Protein AF-A0A7S0GC18-F1 (afdb_monomer)

pLDDT: mean 97.62, std 1.49, range [90.0, 98.88]

Foldseek 3Di:
DVVVPAQADEAEDDFAQPVVSVHNQCQQVVVLVVLVVVLVVCVVVVHRHAYEYEDELDPVRCVRHYPLVSNLVRHPAYEYPQFCPDDPPDPDDDHRRDVVSSVVSLVSSVVSVRDPVRYHYDD

Structure (mmCIF, N/CA/C/O backbone):
data_AF-A0A7S0GC18-F1
#
_entry.id   AF-A0A7S0GC18-F1
#
loop_
_atom_site.group_PDB
_atom_site.id
_atom_site.type_symbol
_atom_site.label_atom_id
_atom_site.label_alt_id
_atom_site.label_comp_id
_atom_site.label_asym_id
_atom_site.label_entity_id
_atom_site.label_seq_id
_atom_site.pdbx_PDB_ins_code
_atom_site.Cartn_x
_atom_site.Cartn_y
_atom_site.Cartn_z
_atom_site.occupancy
_atom_site.B_iso_or_equiv
_atom_site.auth_seq_id
_atom_site.auth_comp_id
_atom_site.auth_asym_id
_atom_site.auth_atom_id
_atom_site.pdbx_PDB_model_num
ATOM 1 N N . LEU A 1 1 ? -17.876 7.803 8.013 1.00 93.62 1 LEU A N 1
ATOM 2 C CA . LEU A 1 1 ? -18.196 6.410 8.398 1.00 93.62 1 LEU A CA 1
ATOM 3 C C . LEU A 1 1 ? -19.566 6.314 9.074 1.00 93.62 1 LEU A C 1
ATOM 5 O O . LEU A 1 1 ? -20.457 5.707 8.496 1.00 93.62 1 LEU A O 1
ATOM 9 N N . ARG A 1 2 ? -19.799 7.033 10.183 1.00 94.56 2 ARG A N 1
ATOM 10 C CA . ARG A 1 2 ? -21.073 7.039 10.941 1.00 94.56 2 ARG A CA 1
ATOM 11 C C . ARG A 1 2 ? -22.352 7.320 10.141 1.00 94.56 2 ARG A C 1
ATOM 13 O O . ARG A 1 2 ? -23.325 6.609 10.313 1.00 94.56 2 ARG A O 1
ATOM 20 N N . THR A 1 3 ? -22.369 8.327 9.261 1.00 97.19 3 THR A N 1
ATOM 21 C CA . THR A 1 3 ? -23.585 8.725 8.510 1.00 97.19 3 THR A CA 1
ATOM 22 C C . THR A 1 3 ? -24.233 7.575 7.741 1.00 97.19 3 THR A C 1
ATOM 24 O O . THR A 1 3 ? -25.451 7.544 7.605 1.00 97.19 3 THR A O 1
ATOM 27 N N . TYR A 1 4 ? -23.417 6.647 7.245 1.00 97.12 4 TYR A N 1
ATOM 28 C CA . TYR A 1 4 ? -23.857 5.530 6.413 1.00 97.12 4 TYR A CA 1
ATOM 29 C C . TYR A 1 4 ? -23.609 4.171 7.076 1.00 97.12 4 TYR A C 1
ATOM 31 O O . TYR A 1 4 ? -23.723 3.155 6.404 1.00 97.12 4 TYR A O 1
ATOM 39 N N . ASN A 1 5 ? -23.287 4.150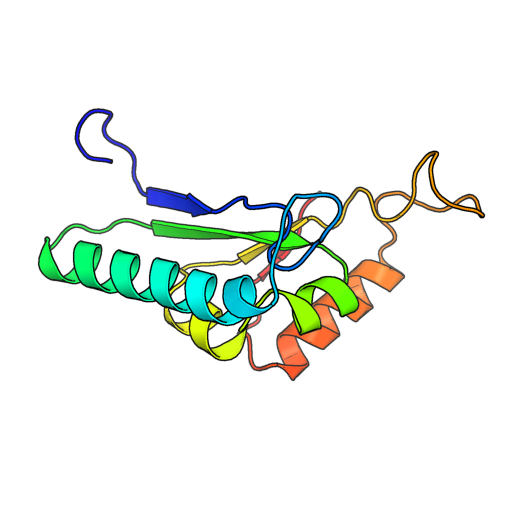 8.377 1.00 96.12 5 ASN A N 1
ATOM 40 C CA . ASN A 1 5 ? -22.989 2.934 9.139 1.00 96.12 5 ASN A CA 1
ATOM 41 C C . ASN A 1 5 ? -21.936 2.028 8.469 1.00 96.12 5 ASN A C 1
ATOM 43 O O . ASN A 1 5 ? -22.123 0.820 8.393 1.00 96.12 5 ASN A O 1
ATOM 47 N N . PHE A 1 6 ? -20.848 2.610 7.960 1.00 98.00 6 PHE A N 1
ATOM 48 C CA . PHE A 1 6 ? -19.704 1.826 7.482 1.00 98.00 6 PHE A CA 1
ATOM 49 C C . PHE A 1 6 ? -18.883 1.271 8.646 1.00 98.00 6 PHE A C 1
ATOM 51 O O . PHE A 1 6 ? -18.737 1.960 9.655 1.00 98.00 6 PHE A O 1
ATOM 58 N N . ASP A 1 7 ? -18.269 0.106 8.438 1.00 97.94 7 ASP A N 1
ATOM 59 C CA . ASP A 1 7 ? -17.377 -0.565 9.398 1.00 97.94 7 ASP A CA 1
ATOM 60 C C . ASP A 1 7 ? -15.902 -0.148 9.262 1.00 97.94 7 ASP A C 1
ATOM 62 O O . ASP A 1 7 ? -15.050 -0.563 10.042 1.00 97.94 7 ASP A O 1
ATOM 66 N N . GLY A 1 8 ? -15.570 0.680 8.274 1.00 98.00 8 GLY A N 1
ATOM 67 C CA . GLY A 1 8 ? -14.192 1.082 8.032 1.00 98.00 8 GLY A CA 1
ATOM 68 C C . GLY A 1 8 ? -14.005 1.896 6.765 1.00 98.00 8 GLY A C 1
ATOM 69 O O . GLY A 1 8 ? -14.969 2.339 6.135 1.00 98.00 8 GLY A O 1
ATOM 70 N N . ILE A 1 9 ? -12.742 2.100 6.414 1.00 98.12 9 ILE A N 1
ATOM 71 C CA . ILE A 1 9 ? -12.295 2.783 5.205 1.00 98.12 9 ILE A CA 1
ATOM 72 C C . ILE A 1 9 ? -11.184 1.969 4.539 1.00 98.12 9 ILE A C 1
ATOM 74 O O . ILE A 1 9 ? -10.267 1.504 5.209 1.00 98.12 9 ILE A O 1
ATOM 78 N N . ASP A 1 10 ? -11.261 1.839 3.219 1.00 98.81 10 ASP A N 1
ATOM 79 C CA . ASP A 1 10 ? -10.178 1.320 2.390 1.00 98.81 10 ASP A CA 1
ATOM 80 C C . ASP A 1 10 ? -9.586 2.477 1.581 1.00 98.81 10 ASP A C 1
ATOM 82 O O . ASP A 1 10 ? -10.325 3.287 1.010 1.00 98.81 10 ASP A O 1
ATOM 86 N N . PHE A 1 11 ? -8.263 2.599 1.592 1.00 98.75 11 PHE A N 1
ATOM 87 C CA . PHE A 1 11 ? -7.556 3.579 0.783 1.00 98.75 11 PHE A CA 1
ATOM 88 C C . PHE A 1 11 ? -7.114 2.962 -0.539 1.00 98.75 11 PHE A C 1
ATOM 90 O O . PHE A 1 11 ? -6.311 2.036 -0.550 1.00 98.75 11 PHE A O 1
ATOM 97 N N . ASP A 1 12 ? -7.558 3.564 -1.636 1.00 98.69 12 ASP A N 1
ATOM 98 C CA . ASP A 1 12 ? -7.263 3.106 -2.993 1.00 98.69 12 ASP A CA 1
ATOM 99 C C . ASP A 1 12 ? -6.745 4.276 -3.850 1.00 98.69 12 ASP A C 1
ATOM 101 O O . ASP A 1 12 ? -7.427 4.811 -4.725 1.00 98.69 12 ASP A O 1
ATOM 105 N N . TRP A 1 13 ? -5.558 4.786 -3.497 1.00 98.56 13 TRP A N 1
ATOM 106 C CA . TRP A 1 13 ? -4.875 5.828 -4.271 1.00 98.56 13 TRP A CA 1
ATOM 107 C C . TRP A 1 13 ? -3.835 5.189 -5.196 1.00 98.56 13 TRP A C 1
ATOM 109 O O . TRP A 1 13 ? -2.819 4.671 -4.739 1.00 98.56 13 TRP A O 1
ATOM 119 N N . GLU A 1 14 ? -4.071 5.291 -6.505 1.00 98.12 14 GLU A N 1
ATOM 120 C CA . GLU A 1 14 ? -3.213 4.745 -7.560 1.00 98.12 14 GLU A CA 1
ATOM 121 C C . GLU A 1 14 ? -2.527 5.836 -8.410 1.00 98.12 14 GLU A C 1
ATOM 123 O O . GLU A 1 14 ? -3.152 6.433 -9.289 1.00 98.12 14 GLU A O 1
ATOM 128 N N . TYR A 1 15 ? -1.242 6.138 -8.225 1.00 98.06 15 TYR A N 1
ATOM 129 C CA . TYR A 1 15 ? -0.381 5.743 -7.105 1.00 98.06 15 TYR A CA 1
ATOM 130 C C . TYR A 1 15 ? 0.323 6.997 -6.565 1.00 98.06 15 TYR A C 1
ATOM 132 O O . TYR A 1 15 ? 0.597 7.909 -7.351 1.00 98.06 15 TYR A O 1
ATOM 140 N N . PRO A 1 16 ? 0.647 7.058 -5.262 1.00 98.38 16 PRO A N 1
ATOM 141 C CA . PRO A 1 16 ? 1.509 8.100 -4.707 1.00 98.38 16 PRO A CA 1
ATOM 142 C C . PRO A 1 16 ? 2.798 8.232 -5.527 1.00 98.38 16 PRO A C 1
ATOM 144 O O . PRO A 1 16 ? 3.346 7.217 -5.962 1.00 98.38 16 PRO A O 1
ATOM 147 N N . VAL A 1 17 ? 3.300 9.458 -5.712 1.00 98.50 17 VAL A N 1
ATOM 148 C CA . VAL A 1 17 ? 4.540 9.768 -6.458 1.00 98.50 17 VAL A CA 1
ATOM 149 C C . VAL A 1 17 ? 4.447 9.559 -7.982 1.00 98.50 17 VAL A C 1
ATOM 151 O O . VAL A 1 17 ? 5.278 10.104 -8.705 1.00 98.50 17 VAL A O 1
ATOM 154 N N . ASP A 1 18 ? 3.446 8.842 -8.508 1.00 97.81 18 ASP A N 1
ATOM 155 C CA . ASP A 1 18 ? 3.322 8.559 -9.947 1.00 97.81 18 ASP A CA 1
ATOM 156 C C . ASP A 1 18 ? 2.984 9.848 -10.739 1.00 97.81 18 ASP A C 1
ATOM 158 O O . ASP A 1 18 ? 1.871 10.374 -10.618 1.00 97.81 18 ASP A O 1
ATOM 162 N N . PRO A 1 19 ? 3.909 10.386 -11.562 1.00 97.06 19 PRO A N 1
ATOM 163 C CA . PRO A 1 19 ? 3.711 11.663 -12.246 1.00 97.06 19 PRO A CA 1
ATOM 164 C C . PRO A 1 19 ? 2.603 11.609 -13.306 1.00 97.06 19 PRO A C 1
ATOM 166 O O . PRO A 1 19 ? 1.957 12.629 -13.555 1.00 97.06 19 PRO A O 1
ATOM 169 N N . ASP A 1 20 ? 2.316 10.433 -13.876 1.00 96.62 20 ASP A N 1
ATOM 170 C CA . ASP A 1 20 ? 1.206 10.248 -14.822 1.00 96.62 20 ASP A CA 1
ATOM 171 C C . ASP A 1 20 ? -0.161 10.335 -14.115 1.00 96.62 20 ASP A C 1
ATOM 173 O O . ASP A 1 20 ? -1.208 10.468 -14.754 1.00 96.62 20 ASP A O 1
ATOM 177 N N . ARG A 1 21 ? -0.150 10.294 -12.776 1.00 96.38 21 ARG A N 1
ATOM 178 C CA . ARG A 1 21 ? -1.302 10.412 -11.873 1.00 96.38 21 ARG A CA 1
ATOM 179 C C . ARG A 1 21 ? -1.248 11.690 -11.025 1.00 96.38 21 ARG A C 1
ATOM 181 O O . ARG A 1 21 ? -1.946 11.780 -10.018 1.00 96.38 21 ARG A O 1
ATOM 188 N N . CYS A 1 22 ? -0.453 12.680 -11.444 1.00 97.25 22 CYS A N 1
ATOM 189 C CA . CYS A 1 22 ? -0.230 13.944 -10.731 1.00 97.25 22 CYS A CA 1
ATOM 190 C C . CYS A 1 22 ? 0.455 13.794 -9.358 1.00 97.25 22 CYS A C 1
ATOM 192 O O . CYS A 1 22 ? 0.294 14.670 -8.507 1.00 97.25 22 CYS A O 1
ATOM 194 N N . GLY A 1 23 ? 1.199 12.709 -9.141 1.00 98.00 23 GLY A N 1
ATOM 195 C CA . GLY A 1 23 ? 1.950 12.483 -7.913 1.00 98.00 23 GLY A CA 1
ATOM 196 C C . GLY A 1 23 ? 3.206 13.352 -7.796 1.00 98.00 23 GLY A C 1
ATOM 197 O O . GLY A 1 23 ? 3.781 13.802 -8.793 1.00 98.00 23 GLY A O 1
ATOM 198 N N . VAL A 1 24 ? 3.639 13.576 -6.557 1.00 98.38 24 VAL A N 1
ATOM 199 C CA . VAL A 1 24 ? 4.859 14.308 -6.183 1.00 98.38 24 VAL A CA 1
ATOM 200 C C . VAL A 1 24 ? 5.674 13.508 -5.157 1.00 98.38 24 VAL A C 1
ATOM 202 O O . VAL A 1 24 ? 5.108 12.668 -4.459 1.00 98.38 24 VAL A O 1
ATOM 205 N N . PRO A 1 25 ? 6.999 13.725 -5.027 1.00 97.94 25 PRO A N 1
ATOM 206 C CA . PRO A 1 25 ? 7.845 12.936 -4.123 1.00 97.94 25 PRO A CA 1
ATOM 207 C C . PRO A 1 25 ? 7.377 12.910 -2.661 1.00 97.94 25 PRO A C 1
ATOM 209 O O . PRO A 1 25 ? 7.564 11.911 -1.967 1.00 97.94 25 PRO A O 1
ATOM 212 N N . GLU A 1 26 ? 6.755 13.993 -2.197 1.00 98.50 26 GLU A N 1
ATOM 213 C CA . GLU A 1 26 ? 6.236 14.133 -0.838 1.00 98.50 26 GLU A CA 1
ATOM 214 C C . GLU A 1 26 ? 5.049 13.200 -0.548 1.00 98.50 26 GLU A C 1
ATOM 216 O O . GLU A 1 26 ? 4.728 12.968 0.619 1.00 98.50 26 GLU A O 1
ATOM 221 N N . ASP A 1 27 ? 4.405 12.634 -1.575 1.00 98.75 27 ASP A N 1
ATOM 222 C CA . ASP A 1 27 ? 3.241 11.763 -1.405 1.00 98.75 27 ASP A CA 1
ATOM 223 C C . ASP A 1 27 ? 3.554 10.538 -0.546 1.00 98.75 27 ASP A C 1
ATOM 225 O O . ASP A 1 27 ? 2.707 10.134 0.247 1.00 98.75 27 ASP A O 1
ATOM 229 N N . LYS A 1 28 ? 4.767 9.972 -0.639 1.00 98.50 28 LYS A N 1
ATOM 230 C CA . LYS A 1 28 ? 5.153 8.797 0.159 1.00 98.50 28 LYS A CA 1
ATOM 231 C C . LYS A 1 28 ? 5.022 9.063 1.660 1.00 98.50 28 LYS A C 1
ATOM 233 O O . LYS A 1 28 ? 4.421 8.272 2.386 1.00 98.50 28 LYS A O 1
ATOM 238 N N . GLU A 1 29 ? 5.589 10.176 2.122 1.00 98.62 29 GLU A N 1
ATOM 239 C CA . GLU A 1 29 ? 5.541 10.570 3.533 1.00 98.62 29 GLU A CA 1
ATOM 240 C C . GLU A 1 29 ? 4.130 11.030 3.917 1.00 98.62 29 GLU A C 1
ATOM 242 O O . GLU A 1 29 ? 3.578 10.590 4.928 1.00 98.62 29 GLU A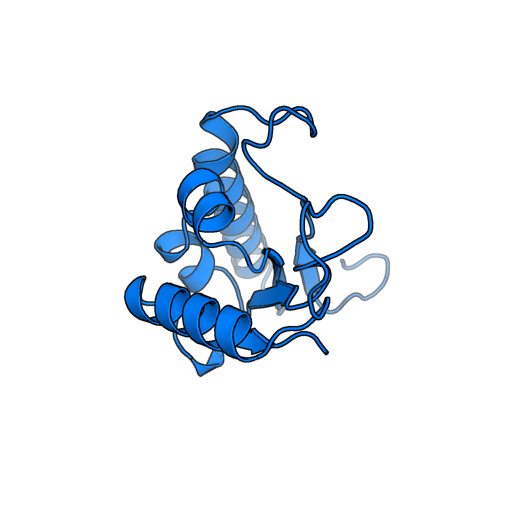 O 1
ATOM 247 N N . ASN A 1 30 ? 3.503 11.855 3.076 1.00 98.75 30 ASN A N 1
ATOM 248 C CA . ASN A 1 30 ? 2.171 12.393 3.340 1.00 98.75 30 ASN A CA 1
ATOM 249 C C . ASN A 1 30 ? 1.097 11.303 3.413 1.00 98.75 30 ASN A C 1
ATOM 251 O O . ASN A 1 30 ? 0.171 11.413 4.218 1.00 98.75 30 ASN A O 1
ATOM 255 N N . TYR A 1 31 ? 1.210 10.242 2.613 1.00 98.62 31 TYR A N 1
ATOM 256 C CA . TYR A 1 31 ? 0.253 9.146 2.640 1.00 98.62 31 TYR A CA 1
ATOM 257 C C . TYR A 1 31 ? 0.367 8.330 3.931 1.00 98.62 31 TYR A C 1
ATOM 259 O O . TYR A 1 31 ? -0.649 8.020 4.554 1.00 98.62 31 TYR A O 1
ATOM 267 N N . ALA A 1 32 ? 1.591 8.074 4.403 1.00 98.62 32 ALA A N 1
ATOM 268 C CA . ALA A 1 32 ? 1.815 7.455 5.707 1.00 98.62 32 ALA A CA 1
ATOM 269 C C . ALA A 1 32 ? 1.260 8.324 6.852 1.00 98.62 32 ALA A C 1
ATOM 271 O O . ALA A 1 32 ? 0.555 7.818 7.728 1.00 98.62 32 ALA A O 1
ATOM 272 N N . LEU A 1 33 ? 1.499 9.642 6.808 1.00 98.81 33 LEU A N 1
ATOM 273 C CA . LEU A 1 33 ? 0.957 10.598 7.781 1.00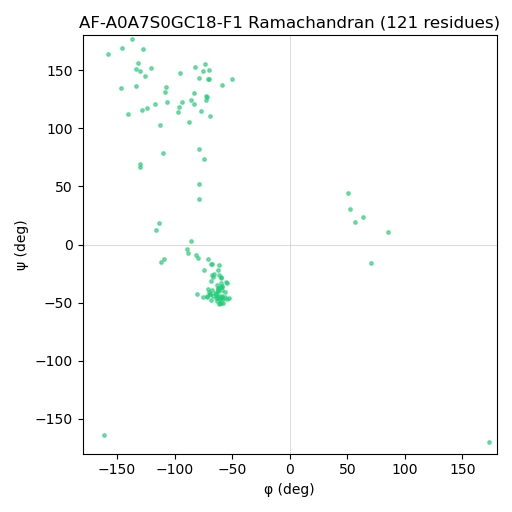 98.81 33 LEU A CA 1
ATOM 274 C C . LEU A 1 33 ? -0.576 10.645 7.762 1.00 98.81 33 LEU A C 1
ATOM 276 O O . LEU A 1 33 ? -1.197 10.710 8.823 1.00 98.81 33 LEU A O 1
ATOM 280 N N . LEU A 1 34 ? -1.201 10.578 6.582 1.00 98.75 34 LEU A N 1
ATOM 281 C CA . LEU A 1 34 ? -2.656 10.510 6.442 1.00 98.75 34 LEU A CA 1
ATOM 282 C C . LEU A 1 34 ? -3.219 9.274 7.151 1.00 98.75 34 LEU A C 1
ATOM 284 O O . LEU A 1 34 ? -4.142 9.394 7.959 1.00 98.75 34 LEU A O 1
ATOM 288 N N . VAL A 1 35 ? -2.655 8.095 6.879 1.00 98.69 35 VAL A N 1
ATOM 289 C CA . VAL A 1 35 ? -3.116 6.830 7.472 1.00 98.69 35 VAL A CA 1
ATOM 290 C C . VAL A 1 35 ? -2.898 6.825 8.987 1.00 98.69 35 VAL A C 1
ATOM 292 O O . VAL A 1 35 ? -3.801 6.451 9.738 1.00 98.69 35 VAL A O 1
ATOM 295 N N . GLN A 1 36 ? -1.754 7.327 9.459 1.00 98.75 36 GLN A N 1
ATOM 296 C CA . GLN A 1 36 ? -1.475 7.485 10.886 1.00 98.75 36 GLN A CA 1
ATOM 297 C C . GLN A 1 36 ? -2.476 8.432 11.569 1.00 98.75 36 GLN A C 1
ATOM 299 O O . GLN A 1 36 ? -3.030 8.106 12.621 1.00 98.75 36 GLN A O 1
ATOM 304 N N . ALA A 1 37 ? -2.749 9.596 10.971 1.00 98.62 37 ALA A N 1
ATOM 305 C CA . ALA A 1 37 ? -3.708 10.559 11.506 1.00 98.62 37 ALA A CA 1
ATOM 306 C C . ALA A 1 37 ? -5.127 9.971 11.571 1.00 98.62 37 ALA A C 1
ATOM 308 O O . ALA A 1 37 ? -5.850 10.197 12.545 1.00 98.62 37 ALA A O 1
ATOM 309 N N . MET A 1 38 ? -5.509 9.171 10.574 1.00 98.12 38 MET A N 1
ATOM 310 C CA . MET A 1 38 ? -6.793 8.472 10.542 1.00 98.12 38 MET A CA 1
ATOM 311 C C . MET A 1 38 ? -6.896 7.407 11.633 1.00 98.12 38 MET A C 1
ATOM 313 O O . MET A 1 38 ? -7.896 7.378 12.354 1.00 98.12 38 MET A O 1
ATOM 317 N N . ARG A 1 39 ? -5.848 6.597 11.834 1.00 98.12 39 ARG A N 1
ATOM 318 C CA . ARG A 1 39 ? -5.794 5.637 12.945 1.00 98.12 39 ARG A CA 1
ATOM 319 C C . ARG A 1 39 ? -5.921 6.341 14.293 1.00 98.12 39 ARG A C 1
ATOM 321 O O . ARG A 1 39 ? -6.729 5.927 15.123 1.00 98.12 39 ARG A O 1
ATOM 328 N N . GLN A 1 40 ? -5.200 7.443 14.491 1.00 98.12 40 GLN A N 1
ATOM 329 C CA . GLN A 1 40 ? -5.283 8.231 15.720 1.00 98.12 40 GLN A CA 1
ATOM 330 C C . GLN A 1 40 ? -6.686 8.819 15.944 1.00 98.12 40 GLN A C 1
ATOM 332 O O . GLN A 1 40 ? -7.177 8.829 17.075 1.00 98.12 40 GLN A O 1
ATOM 337 N N . ALA A 1 41 ? -7.345 9.300 14.887 1.00 97.56 41 ALA A N 1
ATOM 338 C CA . ALA A 1 41 ? -8.704 9.825 14.969 1.00 97.56 41 ALA A CA 1
ATOM 339 C C . ALA A 1 41 ? -9.717 8.741 15.375 1.00 97.56 41 ALA A C 1
ATOM 341 O O . ALA A 1 41 ? -10.552 8.996 16.245 1.00 97.56 41 ALA A O 1
ATOM 342 N N . ILE A 1 42 ? -9.609 7.534 14.807 1.00 97.12 42 ILE A N 1
ATOM 343 C CA . ILE A 1 42 ? -10.453 6.381 15.163 1.00 97.12 42 ILE A CA 1
ATOM 344 C C . ILE A 1 42 ? -10.250 6.015 16.637 1.00 97.12 42 ILE A C 1
ATOM 346 O O . ILE A 1 42 ? -11.222 6.014 17.394 1.00 97.12 42 ILE A O 1
ATOM 350 N N . VAL A 1 43 ? -8.998 5.844 17.078 1.00 95.75 43 VAL A N 1
ATOM 351 C CA . VAL A 1 43 ? -8.663 5.538 18.482 1.00 95.75 43 VAL A CA 1
ATOM 352 C C . VAL A 1 43 ? -9.238 6.589 19.440 1.00 95.75 43 VAL A C 1
ATOM 354 O O . VAL A 1 43 ? -9.869 6.245 20.438 1.00 95.75 43 VAL A O 1
ATOM 357 N N . ASN A 1 44 ? -9.093 7.878 19.121 1.00 96.94 44 ASN A N 1
ATOM 358 C CA . ASN A 1 44 ? -9.615 8.967 19.956 1.00 96.94 44 ASN A CA 1
ATOM 359 C C . ASN A 1 44 ? -11.148 9.005 20.004 1.00 96.94 44 ASN A C 1
ATOM 361 O O . ASN A 1 44 ? -11.727 9.489 20.976 1.00 96.94 44 ASN A O 1
ATOM 365 N N . SER A 1 45 ? -11.807 8.523 18.953 1.00 94.25 45 SER A N 1
ATOM 366 C CA . SER A 1 45 ? -13.264 8.490 18.865 1.00 94.25 45 SER A CA 1
ATOM 367 C C . SER A 1 45 ? -13.899 7.310 19.607 1.00 94.25 45 SER A C 1
ATOM 369 O O . SER A 1 45 ? -15.116 7.314 19.778 1.00 94.25 45 SER A O 1
ATOM 371 N N . SER A 1 46 ? -13.089 6.352 20.087 1.00 90.00 46 SER A N 1
ATOM 372 C CA . SER A 1 46 ? -13.538 5.066 20.653 1.00 90.00 46 SER A CA 1
ATOM 373 C C . SER A 1 46 ? -14.410 4.236 19.699 1.00 90.00 46 SER A C 1
ATOM 375 O O . SER A 1 46 ? -15.141 3.356 20.150 1.00 90.00 46 SER A O 1
ATOM 377 N N . ASP A 1 47 ? -14.340 4.522 18.397 1.00 93.00 47 ASP A N 1
ATOM 378 C CA . ASP A 1 47 ? -14.937 3.690 17.358 1.00 93.00 47 ASP A CA 1
ATOM 379 C C . ASP A 1 47 ? -13.987 2.528 17.023 1.00 93.00 47 ASP A C 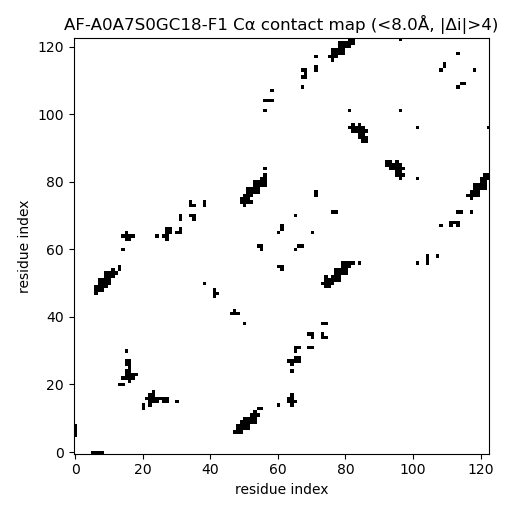1
ATOM 381 O O . ASP A 1 47 ? -12.766 2.650 17.147 1.00 93.00 47 ASP A O 1
ATOM 385 N N . ASP A 1 48 ? -14.553 1.418 16.557 1.00 94.06 48 ASP A N 1
ATOM 386 C CA . ASP A 1 48 ? -13.817 0.243 16.087 1.00 94.06 48 ASP A CA 1
ATOM 387 C C . ASP A 1 48 ? -13.975 0.138 14.568 1.00 94.06 48 ASP A C 1
ATOM 389 O O . ASP A 1 48 ? -14.852 -0.558 14.058 1.00 94.06 48 ASP A O 1
ATOM 393 N N . TYR A 1 49 ? -13.206 0.956 13.848 1.00 98.31 49 TYR A N 1
ATOM 394 C CA . TYR A 1 49 ? -13.238 1.011 12.390 1.00 98.31 49 TYR A CA 1
ATOM 395 C C . TYR A 1 49 ? -11.988 0.380 11.788 1.00 98.31 49 TYR A C 1
ATOM 397 O O . TYR A 1 49 ? -10.866 0.692 12.200 1.00 98.31 49 TYR A O 1
ATOM 405 N N . LEU A 1 50 ? -12.197 -0.432 10.751 1.00 98.44 50 LEU A N 1
ATOM 406 C CA . LEU A 1 50 ? -11.118 -0.965 9.930 1.00 98.44 50 LEU A CA 1
ATOM 407 C C . LEU A 1 50 ? -10.481 0.149 9.087 1.00 98.44 50 LEU A C 1
ATOM 409 O O . LEU A 1 50 ? -11.174 1.028 8.563 1.00 98.44 50 LEU A O 1
ATOM 413 N N . ILE A 1 51 ? -9.164 0.082 8.923 1.00 98.62 51 ILE A N 1
ATOM 414 C CA . ILE A 1 51 ? -8.407 0.834 7.926 1.00 98.62 51 ILE A CA 1
ATOM 415 C C . ILE A 1 51 ? -7.616 -0.153 7.085 1.00 98.62 51 ILE A C 1
ATOM 417 O O . ILE A 1 51 ? -6.725 -0.838 7.584 1.00 98.62 51 ILE A O 1
ATOM 421 N N . THR A 1 52 ? -7.911 -0.187 5.797 1.00 98.81 52 THR A N 1
ATOM 422 C CA . THR A 1 52 ? -7.256 -1.078 4.839 1.00 98.81 52 THR A CA 1
ATOM 423 C C . THR A 1 52 ? -6.723 -0.270 3.662 1.00 98.81 52 THR A C 1
ATOM 425 O O . THR A 1 52 ? -6.984 0.933 3.550 1.00 98.81 52 THR A O 1
ATOM 428 N N . MET A 1 53 ? -5.900 -0.890 2.821 1.00 98.88 53 MET A N 1
ATOM 429 C CA . MET A 1 53 ? -5.335 -0.217 1.655 1.00 98.88 53 MET A CA 1
ATOM 430 C C . MET A 1 53 ? -5.160 -1.182 0.492 1.00 98.88 53 MET A C 1
ATOM 432 O O . MET A 1 53 ? -4.607 -2.269 0.677 1.00 98.88 53 MET A O 1
ATOM 436 N N . ALA A 1 54 ? -5.558 -0.748 -0.698 1.00 98.88 54 ALA A N 1
ATOM 437 C CA . ALA A 1 54 ? -5.184 -1.368 -1.955 1.00 98.88 54 ALA A CA 1
ATOM 438 C C . ALA A 1 54 ? -3.806 -0.863 -2.416 1.00 98.88 54 ALA A C 1
ATOM 440 O O . ALA A 1 54 ? -3.519 0.336 -2.416 1.00 98.88 54 ALA A O 1
ATOM 441 N N . VAL A 1 55 ? -2.916 -1.789 -2.778 1.00 98.75 55 VAL A N 1
ATOM 442 C CA . VAL A 1 55 ? -1.528 -1.485 -3.174 1.00 98.75 55 VAL A CA 1
ATOM 443 C C . VAL A 1 55 ? -1.138 -2.242 -4.446 1.00 98.75 55 VAL A C 1
ATOM 445 O O . VAL A 1 55 ? -1.638 -3.346 -4.679 1.00 98.75 55 VAL A O 1
ATOM 448 N N . PRO A 1 56 ? -0.225 -1.706 -5.278 1.00 98.31 56 PRO A N 1
ATOM 449 C CA . PRO A 1 56 ? 0.147 -2.355 -6.530 1.00 98.31 56 PRO A CA 1
ATOM 450 C C . PRO A 1 56 ? 0.954 -3.632 -6.305 1.00 98.31 56 PRO A C 1
ATOM 452 O O . PRO A 1 56 ? 1.811 -3.701 -5.422 1.00 98.31 56 PRO A O 1
ATOM 455 N N . ALA A 1 57 ? 0.823 -4.587 -7.227 1.00 98.06 57 ALA A N 1
ATOM 456 C CA . ALA A 1 57 ? 1.783 -5.676 -7.383 1.00 98.06 57 ALA A CA 1
ATOM 457 C C . ALA A 1 57 ? 3.050 -5.230 -8.149 1.00 98.06 57 ALA A C 1
ATOM 459 O O . ALA A 1 57 ? 3.443 -5.839 -9.141 1.00 98.06 57 ALA A O 1
ATOM 460 N N . SER A 1 58 ? 3.699 -4.146 -7.714 1.00 97.88 58 SER A N 1
ATOM 461 C CA . SER A 1 58 ? 4.930 -3.617 -8.323 1.00 97.88 58 SER A CA 1
ATOM 462 C C . SER A 1 58 ? 5.894 -3.139 -7.246 1.00 97.88 58 SER A C 1
ATOM 464 O O . SER A 1 58 ? 5.640 -2.133 -6.588 1.00 97.88 58 SER A O 1
ATOM 466 N N . THR A 1 59 ? 7.024 -3.832 -7.089 1.00 98.00 59 THR A N 1
ATOM 467 C CA . THR A 1 59 ? 8.046 -3.480 -6.089 1.00 98.00 59 THR A CA 1
ATOM 468 C C . THR A 1 59 ? 8.585 -2.069 -6.297 1.00 98.00 59 THR A C 1
ATOM 470 O O . THR A 1 59 ? 8.760 -1.344 -5.329 1.00 98.00 59 THR A O 1
ATOM 473 N N . THR A 1 60 ? 8.732 -1.621 -7.547 1.00 97.75 60 THR A N 1
ATOM 474 C CA . THR A 1 60 ? 9.153 -0.248 -7.859 1.00 97.75 60 THR A CA 1
ATOM 475 C C . THR A 1 60 ? 8.150 0.795 -7.370 1.00 97.75 60 THR A C 1
ATOM 477 O O . THR A 1 60 ? 8.557 1.788 -6.771 1.00 97.75 60 THR A O 1
ATOM 480 N N . ARG A 1 61 ? 6.843 0.579 -7.583 1.00 98.06 61 ARG A N 1
ATOM 481 C CA . ARG A 1 61 ? 5.813 1.502 -7.076 1.00 98.06 61 ARG A CA 1
ATOM 482 C C . ARG A 1 61 ? 5.737 1.473 -5.552 1.00 98.06 61 ARG A C 1
ATOM 484 O O . ARG A 1 61 ? 5.604 2.528 -4.941 1.00 98.06 61 ARG A O 1
ATOM 491 N N . LEU A 1 62 ? 5.870 0.292 -4.946 1.00 98.44 62 LEU A N 1
ATOM 492 C CA . LEU A 1 62 ? 5.920 0.133 -3.490 1.00 98.44 62 LEU A CA 1
ATOM 493 C C . LEU A 1 62 ? 7.110 0.898 -2.890 1.00 98.44 62 LEU A C 1
ATOM 495 O O . LEU A 1 62 ? 6.912 1.728 -2.006 1.00 98.44 62 LEU A O 1
ATOM 499 N N . ASP A 1 63 ? 8.315 0.706 -3.435 1.00 97.75 63 ASP A N 1
ATOM 500 C CA . ASP A 1 63 ? 9.535 1.404 -3.011 1.00 97.75 63 ASP A CA 1
ATOM 501 C C . ASP A 1 63 ? 9.387 2.932 -3.092 1.00 97.75 63 ASP A C 1
ATOM 503 O O . ASP A 1 63 ? 9.851 3.656 -2.205 1.00 97.75 63 ASP A O 1
ATOM 507 N N . GLN A 1 64 ? 8.746 3.435 -4.148 1.00 97.81 64 GLN A N 1
ATOM 508 C CA . GLN A 1 64 ? 8.612 4.870 -4.405 1.00 97.81 64 GLN A CA 1
ATOM 509 C C . GLN A 1 64 ? 7.500 5.533 -3.592 1.00 97.81 64 GLN A C 1
ATOM 511 O O . GLN A 1 64 ? 7.720 6.624 -3.080 1.00 97.81 64 GLN A O 1
ATOM 516 N N . GLY A 1 65 ? 6.332 4.899 -3.477 1.00 98.19 65 GLY A N 1
ATOM 517 C CA . GLY A 1 65 ? 5.111 5.548 -2.992 1.00 98.19 65 GLY A CA 1
ATOM 518 C C . GLY A 1 65 ? 4.633 5.117 -1.607 1.00 98.19 65 GLY A C 1
ATOM 519 O O . GLY A 1 65 ? 3.769 5.781 -1.041 1.00 98.19 65 GLY A O 1
ATOM 520 N N . TYR A 1 66 ? 5.173 4.032 -1.040 1.00 98.62 66 TYR A N 1
ATOM 521 C CA . TYR A 1 66 ? 4.603 3.407 0.156 1.00 98.62 66 TYR A CA 1
ATOM 522 C C . TYR A 1 66 ? 5.660 3.216 1.249 1.00 98.62 66 TYR A C 1
ATOM 524 O O . TYR A 1 66 ? 6.618 2.459 1.099 1.00 98.62 66 TYR A O 1
ATOM 532 N N . ASP A 1 67 ? 5.500 3.895 2.387 1.00 98.25 67 ASP A N 1
ATOM 533 C CA . ASP A 1 67 ? 6.251 3.568 3.606 1.00 98.25 67 ASP A CA 1
ATOM 534 C C . ASP A 1 67 ? 5.610 2.351 4.287 1.00 98.25 67 ASP A C 1
ATOM 536 O O . ASP A 1 67 ? 4.796 2.477 5.199 1.00 98.25 67 ASP A O 1
ATOM 540 N N . LEU A 1 68 ? 5.949 1.151 3.808 1.00 98.06 68 LEU A N 1
ATOM 541 C CA . LEU A 1 68 ? 5.344 -0.102 4.275 1.00 98.06 68 LEU A CA 1
ATOM 542 C C . LEU A 1 68 ? 5.543 -0.364 5.776 1.00 98.06 68 LEU A C 1
ATOM 544 O O . LEU A 1 68 ? 4.689 -0.990 6.405 1.00 98.06 68 LEU A O 1
ATOM 548 N N . SER A 1 69 ? 6.626 0.146 6.366 1.00 96.62 69 SER A N 1
ATOM 549 C CA . SER A 1 69 ? 6.876 0.028 7.805 1.00 96.62 69 SER A CA 1
ATOM 550 C C . SER A 1 69 ? 5.871 0.855 8.608 1.00 96.62 69 SER A C 1
ATOM 552 O O . SER A 1 69 ? 5.247 0.341 9.535 1.00 96.62 69 SER A O 1
ATOM 554 N N . SER A 1 70 ? 5.657 2.117 8.223 1.00 97.81 70 SER A N 1
ATOM 555 C CA . SER A 1 70 ? 4.661 2.981 8.868 1.00 97.81 70 SER A CA 1
ATOM 556 C C . SER A 1 70 ? 3.227 2.528 8.571 1.00 97.81 70 SER A C 1
ATOM 558 O O . SER A 1 70 ? 2.386 2.455 9.470 1.00 97.81 70 SER A O 1
ATOM 560 N N . LEU A 1 71 ? 2.940 2.162 7.319 1.00 98.56 71 LEU A N 1
ATOM 561 C CA . LEU A 1 71 ? 1.611 1.736 6.886 1.00 98.56 71 LEU A CA 1
ATOM 562 C C . LEU A 1 71 ? 1.166 0.443 7.587 1.00 98.56 71 LEU A C 1
ATOM 564 O O . LEU A 1 71 ? 0.062 0.408 8.122 1.00 98.56 71 LEU A O 1
ATOM 568 N N . SER A 1 72 ? 2.021 -0.583 7.672 1.00 98.06 72 SER A N 1
ATOM 569 C CA . SER A 1 72 ? 1.675 -1.859 8.332 1.00 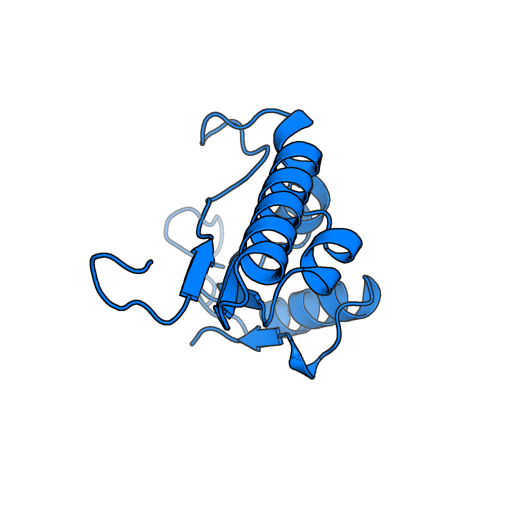98.06 72 SER A CA 1
ATOM 570 C C . SER A 1 72 ? 1.305 -1.711 9.814 1.00 98.06 72 SER A C 1
ATOM 572 O O . SER A 1 72 ? 0.479 -2.466 10.321 1.00 98.06 72 SER A O 1
ATOM 574 N N . GLN A 1 73 ? 1.846 -0.704 10.506 1.00 98.00 73 GLN A N 1
ATOM 575 C CA . GLN A 1 73 ? 1.508 -0.416 11.906 1.00 98.00 73 GLN A CA 1
ATOM 576 C C . GLN A 1 73 ? 0.129 0.231 12.080 1.00 98.00 73 GLN A C 1
ATOM 578 O O . GLN A 1 73 ? -0.428 0.201 13.177 1.00 98.00 73 GLN A O 1
ATOM 583 N N . ASN A 1 74 ? -0.403 0.860 11.030 1.00 98.56 74 ASN A N 1
ATOM 584 C CA . ASN A 1 74 ? -1.633 1.645 11.101 1.00 98.56 74 ASN A CA 1
ATOM 585 C C . ASN A 1 74 ? -2.801 1.017 10.324 1.00 98.56 74 ASN A C 1
ATOM 587 O O . ASN A 1 74 ? -3.949 1.407 10.554 1.00 98.56 74 ASN A O 1
ATOM 591 N N . LEU A 1 75 ? -2.532 0.053 9.443 1.00 98.62 75 LEU A N 1
ATOM 592 C CA . LEU A 1 75 ? -3.526 -0.701 8.681 1.00 98.62 75 LEU A CA 1
ATOM 593 C C . LEU A 1 75 ? -3.880 -2.022 9.375 1.00 98.62 75 LEU A C 1
ATOM 595 O O . LEU A 1 75 ? -3.031 -2.656 9.996 1.00 98.62 75 LEU A O 1
ATOM 599 N N . ASP A 1 76 ? -5.130 -2.452 9.228 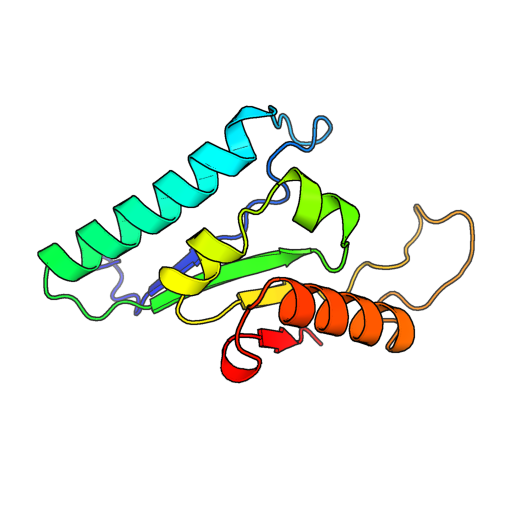1.00 98.62 76 ASP A N 1
ATOM 600 C CA . ASP A 1 76 ? -5.580 -3.776 9.661 1.00 98.62 76 ASP A CA 1
ATOM 601 C C . ASP A 1 76 ? -5.080 -4.860 8.698 1.00 98.62 76 ASP A C 1
ATOM 603 O O . ASP A 1 76 ? -4.550 -5.882 9.130 1.00 98.62 76 ASP A O 1
ATOM 607 N N . TYR A 1 77 ? -5.199 -4.617 7.391 1.00 98.56 77 TYR A N 1
ATOM 608 C CA . TYR A 1 77 ? -4.631 -5.460 6.341 1.00 98.56 77 TYR A CA 1
ATOM 609 C C . TYR A 1 77 ? -4.460 -4.691 5.023 1.00 98.56 77 TYR A C 1
ATOM 611 O O . TYR A 1 77 ? -5.014 -3.607 4.820 1.00 98.56 77 TYR A O 1
ATOM 619 N N . ILE A 1 78 ? -3.661 -5.268 4.130 1.00 98.81 78 ILE A N 1
ATOM 620 C CA . ILE A 1 78 ? -3.251 -4.719 2.841 1.00 98.81 78 ILE A CA 1
ATOM 621 C C . ILE A 1 78 ? -3.787 -5.628 1.734 1.00 98.81 78 ILE A C 1
ATOM 623 O O . ILE A 1 78 ? -3.439 -6.807 1.660 1.00 98.81 78 ILE A O 1
ATOM 627 N N . ASN A 1 79 ? -4.604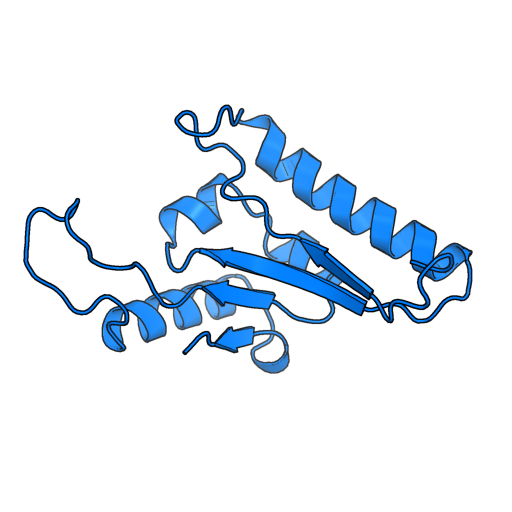 -5.061 0.852 1.00 98.81 79 ASN A N 1
ATOM 628 C CA . ASN A 1 79 ? -5.123 -5.714 -0.341 1.00 98.81 79 ASN A CA 1
ATOM 629 C C . ASN A 1 79 ? -4.123 -5.515 -1.487 1.00 98.81 79 ASN A C 1
ATOM 631 O O . ASN A 1 79 ? -4.002 -4.428 -2.046 1.00 98.81 79 ASN A O 1
ATOM 635 N N . ILE A 1 80 ? -3.375 -6.554 -1.848 1.00 98.69 80 ILE A N 1
ATOM 636 C CA . ILE A 1 80 ? -2.420 -6.465 -2.953 1.00 98.69 80 ILE A CA 1
ATOM 637 C C . ILE A 1 80 ? -3.179 -6.701 -4.256 1.00 98.69 80 ILE A C 1
ATOM 639 O O . ILE A 1 80 ? -3.756 -7.770 -4.466 1.00 98.69 80 ILE A O 1
ATOM 643 N N . MET A 1 81 ? -3.141 -5.715 -5.148 1.00 98.69 81 MET A N 1
ATOM 644 C CA . MET A 1 81 ? -3.733 -5.774 -6.481 1.00 98.69 81 MET A CA 1
ATOM 645 C C . MET A 1 81 ? -2.877 -6.656 -7.395 1.00 98.69 81 MET A C 1
ATOM 647 O O . MET A 1 81 ? -2.120 -6.183 -8.239 1.00 98.69 81 MET A O 1
ATOM 651 N N . THR A 1 82 ? -2.946 -7.969 -7.177 1.00 98.50 82 THR A N 1
ATOM 652 C CA . THR A 1 82 ? -2.207 -9.026 -7.891 1.00 98.50 82 THR A CA 1
ATOM 653 C C . THR A 1 82 ? -2.817 -9.361 -9.257 1.00 98.50 82 THR A C 1
ATOM 655 O O . THR A 1 82 ? -2.869 -10.516 -9.685 1.00 98.50 82 THR A O 1
ATOM 658 N N . TYR A 1 83 ? -3.265 -8.320 -9.947 1.00 98.31 83 TYR A N 1
ATOM 659 C CA . TYR A 1 83 ? -3.824 -8.309 -11.291 1.00 98.31 83 TYR A CA 1
ATOM 660 C C . TYR A 1 83 ? -3.249 -7.111 -12.065 1.00 98.31 83 TYR A C 1
ATOM 662 O O . TYR A 1 83 ? -2.440 -6.354 -11.532 1.00 98.31 83 TYR A O 1
ATOM 670 N N . ASP A 1 84 ? -3.599 -6.980 -13.346 1.00 97.56 84 ASP A N 1
ATOM 671 C CA . ASP A 1 84 ? -3.076 -5.954 -14.261 1.00 97.56 84 ASP A CA 1
ATOM 672 C C . ASP A 1 84 ? -1.536 -5.889 -14.324 1.00 97.56 84 ASP A C 1
ATOM 674 O O . ASP A 1 84 ? -0.935 -4.854 -14.608 1.00 97.56 84 ASP A O 1
ATOM 678 N N . ILE A 1 85 ? -0.877 -7.033 -14.111 1.00 97.06 85 ILE A N 1
ATOM 679 C CA . ILE A 1 85 ? 0.585 -7.166 -14.221 1.00 97.06 85 ILE A CA 1
ATOM 680 C C . ILE A 1 85 ? 1.015 -7.046 -15.692 1.00 97.06 85 ILE A C 1
ATOM 682 O O . ILE A 1 85 ? 1.986 -6.366 -16.019 1.00 97.06 85 ILE A O 1
ATOM 686 N N . TYR A 1 86 ? 0.257 -7.688 -16.583 1.00 97.12 86 TYR A N 1
ATOM 687 C CA . TYR A 1 86 ? 0.406 -7.605 -18.034 1.00 97.12 86 TYR A CA 1
ATOM 688 C C . TYR A 1 86 ? -0.925 -7.203 -18.668 1.00 97.12 86 TYR A C 1
ATOM 690 O O . TYR A 1 86 ? -1.988 -7.641 -18.223 1.00 97.12 86 TYR A O 1
ATOM 698 N N . GLY A 1 87 ? -0.865 -6.415 -19.738 1.00 96.50 87 GLY A N 1
ATOM 699 C CA . GLY A 1 87 ? -2.040 -5.937 -20.462 1.00 96.50 87 GLY A CA 1
ATOM 700 C C . GLY A 1 87 ? -1.692 -5.452 -21.864 1.00 96.50 87 GLY A C 1
ATOM 701 O O . GLY A 1 87 ? -0.613 -5.732 -22.381 1.00 96.50 87 GLY A O 1
ATOM 702 N N . TYR A 1 88 ? -2.595 -4.697 -22.498 1.00 96.81 88 TYR A N 1
ATOM 703 C CA . TYR A 1 88 ? -2.363 -4.187 -23.860 1.00 96.81 88 TYR A CA 1
ATOM 704 C C . TYR A 1 88 ? -1.154 -3.236 -23.949 1.00 96.81 88 TYR A C 1
ATOM 706 O O . TYR A 1 88 ? -0.621 -3.016 -25.034 1.00 96.81 88 TYR A O 1
ATOM 714 N N . TRP A 1 89 ? -0.764 -2.642 -22.818 1.00 95.19 89 TRP A N 1
ATOM 715 C CA . TRP A 1 89 ? 0.366 -1.724 -22.682 1.00 95.19 89 TRP A CA 1
ATOM 716 C C . TRP A 1 89 ? 1.722 -2.436 -22.591 1.00 95.19 89 TRP A C 1
ATOM 718 O O . TRP A 1 89 ? 2.755 -1.775 -22.651 1.00 95.19 89 TRP A O 1
ATOM 728 N N . SER A 1 90 ? 1.738 -3.757 -22.409 1.00 96.25 90 SER A N 1
ATOM 729 C CA . SER A 1 90 ? 2.965 -4.539 -22.259 1.00 96.25 90 SER A CA 1
ATOM 730 C C . SER A 1 90 ? 3.632 -4.808 -23.611 1.00 96.25 90 SER A C 1
ATOM 732 O O . SER A 1 90 ? 2.958 -5.061 -24.607 1.00 96.25 90 SER A O 1
ATOM 734 N N . GLU A 1 91 ? 4.968 -4.804 -23.641 1.00 96.50 91 GLU A N 1
ATOM 735 C CA . GLU A 1 91 ? 5.744 -5.145 -24.847 1.00 96.50 91 GLU A CA 1
ATOM 736 C C . GLU A 1 91 ? 5.624 -6.630 -25.225 1.00 96.50 91 GLU A C 1
ATOM 738 O O . GLU A 1 91 ? 5.662 -6.987 -26.403 1.00 96.50 91 GLU A O 1
ATOM 743 N N . GLU A 1 92 ? 5.449 -7.494 -24.223 1.00 95.44 92 GLU A N 1
ATOM 744 C CA . GLU A 1 92 ? 5.294 -8.937 -24.382 1.00 95.44 92 GLU A CA 1
ATOM 745 C C . GLU A 1 92 ? 3.955 -9.420 -23.814 1.00 95.44 92 GLU A C 1
ATOM 747 O O . GLU A 1 92 ? 3.402 -8.846 -22.873 1.00 95.44 92 GLU A O 1
ATOM 752 N N . VAL A 1 93 ? 3.445 -10.521 -24.375 1.00 96.44 93 VAL A N 1
ATOM 753 C CA . VAL A 1 93 ? 2.248 -11.193 -23.859 1.00 96.44 93 VAL A CA 1
ATOM 754 C C . VAL A 1 93 ? 2.586 -11.891 -22.543 1.00 96.44 93 VAL A C 1
ATOM 756 O O . VAL A 1 93 ? 3.482 -12.732 -22.493 1.00 96.44 93 VAL A O 1
ATOM 759 N N . GLY A 1 94 ? 1.806 -11.609 -21.503 1.00 95.88 94 GLY A N 1
ATOM 760 C CA . GLY A 1 94 ? 1.916 -12.258 -20.199 1.00 95.88 94 GLY A CA 1
ATOM 761 C C . GLY A 1 94 ? 0.557 -12.431 -19.524 1.00 95.88 94 GLY A C 1
ATOM 762 O O . GLY A 1 94 ? -0.457 -11.903 -19.982 1.00 95.88 94 GLY A O 1
ATOM 763 N N . SER A 1 95 ? 0.528 -13.208 -18.439 1.00 97.44 95 SER A N 1
ATOM 764 C CA . SER A 1 95 ? -0.677 -13.363 -17.614 1.00 97.44 95 SER A CA 1
ATOM 765 C C . SER A 1 95 ? -0.922 -12.089 -16.812 1.00 97.44 95 SER A C 1
ATOM 767 O O . SER A 1 95 ? -0.035 -11.670 -16.077 1.00 97.44 95 SER A O 1
ATOM 769 N N . HIS A 1 96 ? -2.128 -11.513 -16.867 1.00 97.06 96 HIS A N 1
ATOM 770 C CA . HIS A 1 96 ? -2.464 -10.345 -16.039 1.00 97.06 96 HIS A CA 1
ATOM 771 C C . HIS A 1 96 ? -2.372 -10.633 -14.525 1.00 97.06 96 HIS A C 1
ATOM 773 O O . HIS A 1 96 ? -2.219 -9.702 -13.745 1.00 97.06 96 HIS A O 1
ATOM 779 N N . SER A 1 97 ? -2.378 -11.913 -14.128 1.00 97.81 97 SER A N 1
ATOM 780 C CA . SER A 1 97 ? -2.152 -12.403 -12.763 1.00 97.81 97 SER A CA 1
ATOM 781 C C . SER A 1 97 ? -1.095 -13.532 -12.774 1.00 97.81 97 SER A C 1
ATOM 783 O O . SER A 1 97 ? -1.406 -14.720 -12.673 1.00 97.81 97 SER A O 1
ATOM 785 N N . ASP A 1 98 ? 0.177 -13.205 -13.052 1.00 97.12 98 ASP A N 1
ATOM 786 C CA . ASP A 1 98 ? 1.285 -14.184 -13.066 1.00 97.12 98 ASP A CA 1
ATOM 787 C C . ASP A 1 98 ? 1.734 -14.543 -11.636 1.00 97.12 98 ASP A C 1
ATOM 789 O O . ASP A 1 98 ? 2.307 -13.729 -10.913 1.00 97.12 98 ASP A O 1
ATOM 793 N N . MET A 1 99 ? 1.535 -15.804 -11.237 1.00 97.25 99 MET A N 1
ATOM 794 C CA . MET A 1 99 ? 1.858 -16.285 -9.886 1.00 97.25 99 MET A CA 1
ATOM 795 C C . MET A 1 99 ? 3.340 -16.195 -9.498 1.00 97.25 99 MET A C 1
ATOM 797 O O . MET A 1 99 ? 3.645 -16.125 -8.306 1.00 97.25 99 MET A O 1
ATOM 801 N N . ARG A 1 100 ? 4.279 -16.218 -10.455 1.00 97.00 100 ARG A N 1
ATOM 802 C CA . ARG A 1 100 ? 5.711 -16.063 -10.142 1.00 97.00 100 ARG A CA 1
ATOM 803 C C . ARG A 1 100 ? 5.994 -14.620 -9.752 1.00 97.00 100 ARG A C 1
ATOM 805 O O . ARG A 1 100 ? 6.626 -14.401 -8.725 1.00 97.00 100 ARG A O 1
ATOM 812 N N . HIS A 1 101 ? 5.446 -13.670 -10.511 1.00 97.44 101 HIS A N 1
ATOM 813 C CA . HIS A 1 101 ? 5.518 -12.245 -10.185 1.00 97.44 101 HIS A CA 1
ATOM 814 C C . HIS A 1 101 ? 4.870 -11.950 -8.828 1.00 97.44 101 HIS A C 1
ATOM 816 O O . HIS A 1 101 ? 5.475 -11.307 -7.974 1.00 97.44 101 HIS A O 1
ATOM 822 N N . ILE A 1 102 ? 3.678 -12.504 -8.582 1.00 98.38 102 ILE A N 1
ATOM 823 C CA . ILE A 1 102 ? 2.963 -12.359 -7.304 1.00 98.38 102 ILE A CA 1
ATOM 824 C C . ILE A 1 102 ? 3.805 -12.873 -6.134 1.00 98.38 102 ILE A C 1
ATOM 826 O O . ILE A 1 102 ? 3.941 -12.188 -5.123 1.00 98.38 102 ILE A O 1
ATOM 830 N N . ARG A 1 103 ? 4.415 -14.057 -6.263 1.00 98.19 103 ARG A N 1
ATOM 831 C CA . ARG A 1 103 ? 5.287 -14.619 -5.221 1.00 98.19 103 ARG A CA 1
ATOM 832 C C . ARG A 1 103 ? 6.464 -13.692 -4.905 1.00 98.19 103 ARG A C 1
ATOM 834 O O . ARG A 1 103 ? 6.836 -13.558 -3.737 1.00 98.19 103 ARG A O 1
ATOM 841 N N . ASP A 1 104 ? 7.046 -13.065 -5.920 1.00 98.31 104 ASP A N 1
ATOM 842 C CA . ASP A 1 104 ? 8.191 -12.175 -5.746 1.00 98.31 104 ASP A CA 1
ATOM 843 C C . ASP A 1 104 ? 7.766 -10.864 -5.048 1.00 98.31 104 ASP A C 1
ATOM 845 O O . ASP A 1 104 ? 8.447 -10.413 -4.125 1.00 98.31 104 ASP A O 1
ATOM 849 N N . VAL A 1 105 ? 6.584 -10.323 -5.373 1.00 98.38 105 VAL A N 1
ATOM 850 C CA . VAL A 1 105 ? 5.973 -9.181 -4.664 1.00 98.38 105 VAL A CA 1
ATOM 851 C C . VAL A 1 105 ? 5.666 -9.517 -3.200 1.00 98.38 105 VAL A C 1
ATOM 853 O O . VAL A 1 105 ? 6.021 -8.747 -2.310 1.00 98.38 105 VAL A O 1
ATOM 856 N N . ILE A 1 106 ? 5.063 -10.676 -2.917 1.00 98.31 106 ILE A N 1
ATOM 857 C CA . ILE A 1 106 ? 4.816 -11.129 -1.536 1.00 98.31 106 ILE A CA 1
ATOM 858 C C . ILE A 1 106 ? 6.136 -11.237 -0.765 1.00 98.31 106 ILE A C 1
ATOM 860 O O . ILE A 1 106 ? 6.240 -10.753 0.360 1.00 98.31 106 ILE A O 1
ATOM 864 N N . SER A 1 107 ? 7.170 -11.814 -1.381 1.00 98.44 107 SER A N 1
ATOM 865 C CA . SER A 1 107 ? 8.498 -11.922 -0.765 1.00 98.44 107 SER A CA 1
ATOM 866 C C . SER A 1 107 ? 9.092 -10.547 -0.450 1.00 98.44 107 SER A C 1
ATOM 868 O O . SER A 1 107 ? 9.722 -10.374 0.594 1.00 98.44 107 SER A O 1
ATOM 870 N N . TYR A 1 108 ? 8.852 -9.556 -1.313 1.00 98.44 108 TYR A N 1
ATOM 871 C CA . TYR A 1 108 ? 9.250 -8.178 -1.066 1.00 98.44 108 TYR A CA 1
ATOM 872 C C . TYR A 1 108 ? 8.530 -7.586 0.161 1.00 98.44 108 TYR A C 1
ATOM 874 O O . TYR A 1 108 ? 9.222 -7.101 1.054 1.00 98.44 108 TYR A O 1
ATOM 882 N N . PHE A 1 109 ? 7.201 -7.711 0.291 1.00 98.44 109 PHE A N 1
ATOM 883 C CA . PHE A 1 109 ? 6.475 -7.254 1.493 1.00 98.44 109 PHE A CA 1
ATOM 884 C C . PHE A 1 109 ? 7.038 -7.857 2.785 1.00 98.44 109 PHE A C 1
ATOM 886 O O . PHE A 1 109 ? 7.316 -7.132 3.743 1.00 98.44 109 PHE A O 1
ATOM 893 N N . LEU A 1 110 ? 7.273 -9.173 2.791 1.00 98.19 110 LEU A N 1
ATOM 894 C CA . LEU A 1 110 ? 7.850 -9.870 3.943 1.00 98.19 110 LEU A CA 1
ATOM 895 C C . LEU A 1 110 ? 9.262 -9.354 4.270 1.00 98.19 110 LEU A C 1
ATOM 897 O O . LEU A 1 110 ? 9.606 -9.192 5.439 1.00 98.19 110 LEU A O 1
ATOM 901 N N . SER A 1 111 ? 10.074 -9.046 3.250 1.00 97.62 111 SER A N 1
ATOM 902 C CA . SER A 1 111 ? 11.416 -8.469 3.434 1.00 97.62 111 SER A CA 1
ATOM 903 C C . SER A 1 111 ? 11.397 -7.059 4.038 1.00 97.62 111 SER A C 1
ATOM 905 O O . SER A 1 111 ? 12.356 -6.673 4.700 1.00 97.62 111 SER A O 1
ATOM 907 N N . GLN A 1 112 ? 10.298 -6.320 3.852 1.00 96.94 112 GLN A N 1
ATOM 908 C CA . GLN A 1 112 ? 10.070 -5.000 4.449 1.00 96.94 112 GLN A CA 1
ATOM 909 C C . GLN A 1 112 ? 9.472 -5.084 5.865 1.00 96.94 112 GLN A C 1
ATOM 911 O O . GLN A 1 112 ? 9.196 -4.056 6.479 1.00 96.94 112 GLN A O 1
ATOM 916 N N . GLY A 1 113 ? 9.288 -6.295 6.403 1.00 96.75 113 GLY A N 1
ATOM 917 C CA . GLY A 1 113 ? 8.791 -6.517 7.759 1.00 96.75 113 GLY A CA 1
ATOM 918 C C . GLY A 1 113 ? 7.269 -6.509 7.891 1.00 96.75 113 GLY A C 1
ATOM 919 O O . GLY A 1 113 ? 6.778 -6.514 9.017 1.00 96.75 113 GLY A O 1
ATOM 920 N N . VAL A 1 114 ? 6.522 -6.522 6.780 1.00 98.31 114 VAL A N 1
ATOM 921 C CA . VAL A 1 114 ? 5.059 -6.622 6.833 1.00 98.31 114 VAL A CA 1
ATOM 922 C C . VAL A 1 114 ? 4.658 -8.049 7.243 1.00 98.31 114 VAL A C 1
ATOM 924 O O . VAL A 1 114 ? 5.084 -9.002 6.583 1.00 98.31 114 VAL A O 1
ATOM 927 N N . PRO A 1 115 ? 3.861 -8.232 8.314 1.00 98.25 115 PRO A N 1
ATOM 928 C CA . PRO A 1 115 ? 3.377 -9.542 8.739 1.00 98.25 115 PRO A CA 1
ATOM 929 C C . PRO A 1 115 ? 2.563 -10.241 7.649 1.00 98.25 115 PRO A C 1
ATOM 931 O O . PRO A 1 115 ? 1.707 -9.634 7.008 1.00 98.25 115 PRO A O 1
ATOM 934 N N . SER A 1 116 ? 2.785 -11.543 7.465 1.00 97.94 116 SER A N 1
ATOM 935 C CA . 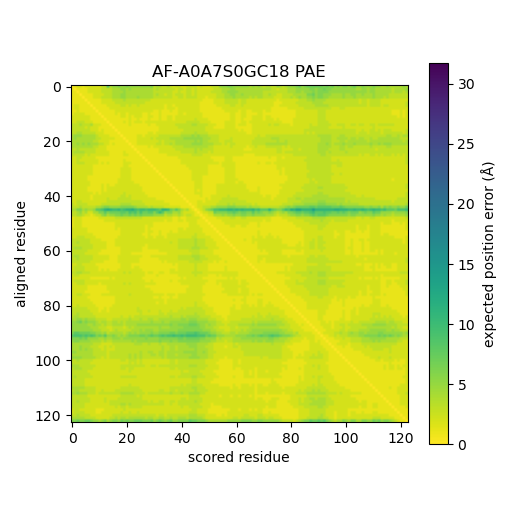SER A 1 116 ? 2.075 -12.327 6.445 1.00 97.94 116 SER A CA 1
ATOM 936 C C . SER A 1 116 ? 0.557 -12.335 6.638 1.00 97.94 116 SER A C 1
ATOM 938 O O . SER A 1 116 ? -0.179 -12.365 5.659 1.00 97.94 116 SER A O 1
ATOM 940 N N . GLU A 1 117 ? 0.085 -12.284 7.885 1.00 98.31 117 GLU A N 1
ATOM 941 C CA . GLU A 1 117 ? -1.338 -12.246 8.229 1.00 98.31 117 GLU A CA 1
ATOM 942 C C . GLU A 1 117 ? -2.037 -10.941 7.826 1.00 98.31 117 GLU A C 1
ATOM 944 O O . GLU A 1 117 ? -3.262 -10.922 7.744 1.00 98.31 117 GLU A O 1
ATOM 949 N N . GLN A 1 118 ? -1.279 -9.875 7.546 1.00 98.31 118 GLN A N 1
ATOM 950 C CA . GLN A 1 118 ? -1.819 -8.616 7.034 1.00 98.31 118 GLN A CA 1
ATOM 951 C C . GLN A 1 118 ? -1.917 -8.590 5.502 1.00 98.31 118 GLN A C 1
ATOM 953 O O . GLN A 1 118 ? -2.458 -7.631 4.959 1.00 98.31 118 GLN A O 1
ATOM 958 N N . LEU A 1 119 ? -1.395 -9.587 4.780 1.00 98.62 119 LEU A N 1
ATOM 959 C CA . LEU A 1 119 ? -1.364 -9.575 3.315 1.00 98.62 119 LEU A CA 1
ATOM 960 C C . LEU A 1 119 ? -2.555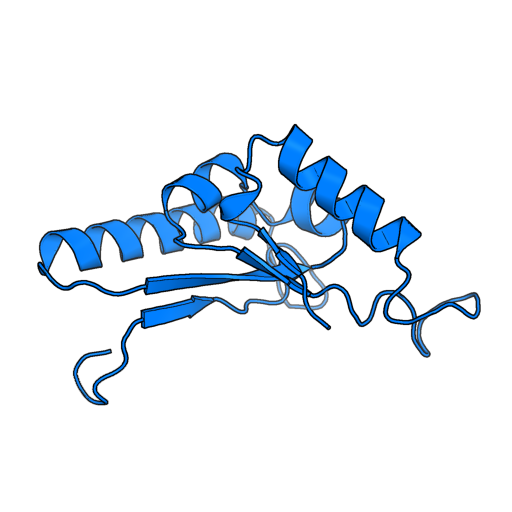 -10.340 2.729 1.00 98.62 119 LEU A C 1
ATOM 962 O O . LEU A 1 119 ? -2.671 -11.556 2.894 1.00 98.62 119 LEU A O 1
ATOM 966 N N . ILE A 1 120 ? -3.401 -9.638 1.976 1.00 98.56 120 ILE A N 1
ATOM 967 C CA . ILE A 1 120 ? -4.527 -10.211 1.236 1.00 98.56 120 ILE A CA 1
ATOM 968 C C . ILE A 1 120 ? -4.185 -10.214 -0.256 1.00 98.56 120 ILE A C 1
ATOM 970 O O . ILE A 1 120 ? -3.883 -9.178 -0.843 1.00 98.56 120 ILE A O 1
ATOM 974 N N . MET A 1 121 ? -4.221 -11.393 -0.876 1.00 97.62 121 MET A N 1
ATOM 975 C CA . MET A 1 121 ? -3.954 -11.567 -2.307 1.00 97.62 121 MET A CA 1
ATOM 976 C C . MET A 1 121 ? -5.233 -11.329 -3.121 1.00 97.62 121 MET A C 1
ATOM 978 O O . MET A 1 121 ? -6.235 -12.007 -2.892 1.00 97.62 121 MET A O 1
ATOM 982 N N . GLY A 1 122 ? -5.192 -10.410 -4.087 1.00 96.88 122 GLY A N 1
ATOM 983 C CA . GLY A 1 122 ? -6.263 -10.210 -5.065 1.00 96.88 122 GLY A CA 1
ATOM 984 C C . GLY A 1 122 ? -6.358 -11.353 -6.085 1.00 96.88 122 GLY A C 1
ATOM 985 O O . GLY A 1 122 ? -5.341 -11.891 -6.532 1.00 96.88 122 GLY A O 1
ATOM 986 N N . LEU A 1 123 ? -7.580 -11.723 -6.469 1.00 90.25 123 LEU A N 1
ATOM 987 C CA . LEU A 1 123 ? -7.874 -12.784 -7.439 1.00 90.25 123 LEU A CA 1
ATOM 988 C C . LEU A 1 123 ? -8.918 -12.325 -8.454 1.00 90.25 123 LEU A C 1
ATOM 990 O O . LEU A 1 123 ? -9.864 -11.626 -8.029 1.00 90.25 123 LEU A O 1
#

Nearest PDB structures (foldseek):
  3wqw-assembly1_A  TM=9.019E-01  e=2.043E-11  Ostrinia furnacalis
  3wl0-assembly1_A  TM=9.029E-01  e=2.649E-11  Ostrinia furnacalis
  3wkz-assembly1_A  TM=9.031E-01  e=5.776E-11  Ostrinia furnacalis
  5z4v-assembly1_A  TM=8.597E-01  e=3.799E-10  Ovis aries
  2dsv-assembly1_A  TM=8.629E-01  e=4.926E-10  Ovis aries

Solvent-accessible surface area (backbone atoms only — not comparable to full-atom values): 6946 Å² total; per-residue (Å²): 89,74,96,76,70,50,64,48,51,72,44,77,67,83,43,46,35,34,62,95,61,75,30,44,79,64,33,17,61,52,50,38,50,50,47,45,52,49,42,52,51,38,60,74,66,73,53,87,60,50,36,33,34,51,42,74,67,38,66,71,57,40,72,61,21,47,47,57,63,63,36,55,76,46,36,70,36,36,40,33,41,42,49,78,73,24,56,94,87,43,96,59,94,59,54,32,60,42,67,68,61,47,51,52,41,53,52,50,45,48,74,60,68,38,58,71,91,32,59,40,81,48,131

InterPro domains:
  IPR001223 Glycoside hydrolase family 18, catalytic domain [PF00704] (1-123)
  IPR001223 Glycoside hydrolase family 18, catalytic domain [PS51910] (1-123)
  IPR001579 Glycosyl hydrolase family 18, active site [PS01095] (6-14)
  IPR017853 Glycoside hydrolase superfamily [SSF51445] (1-123)
  IPR050314 Glycosyl hydrolase family 18 [PTHR11177] (1-123)

Secondary structure (DSSP, 8-state):
-GGGT-SEEEE--S-TT-GGGT--TTHHHHHHHHHHHHHHHHHHHT---EEEEEEES-HHHHHHH--HHHHHHH-SEEEEE---SS-TT-SS---TT-HHHHHHHHHHHHHTT--GGGEEE--

Mean predicted aligned error: 2.36 Å

Sequence (123 aa):
LRTYNFDGIDFDWEYPVDPDRCGVPEDKENYALLVQAMRQAIVNSSDDYLITMAVPASTTRLDQGYDLSSLSQNLDYINIMTYDIYGYWSEEVGSHSDMRHIRDVISYFLSQGVPSEQLIMGL

Organism: NCBI:txid420281

Radius of gyration: 15.38 Å; Cα contacts (8 Å, |Δi|>4): 186; chains: 1; bounding box: 35×31×46 Å